Protein AF-A0A1R0H8R8-F1 (afdb_monomer)

Mean predicted aligned error: 14.06 Å

Organism: NCBI:txid133383

Radius of gyration: 29.3 Å; Cα contacts (8 Å, |Δi|>4): 102; chains: 1; bounding box: 72×38×83 Å

Nearest PDB structures (foldseek):
  8xks-assembly1_E  TM=1.255E-01  e=2.102E+00  Chlamydomonas reinhardtii

pLDDT: mean 83.35, std 14.87, range [34.88, 97.69]

Solvent-a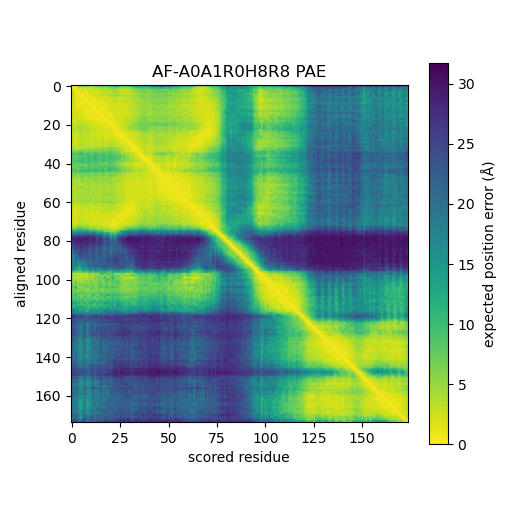ccessible surface area (backbone atoms only — not comparable to full-atom values): 11293 Å² total; per-residue (Å²): 135,90,71,30,54,92,45,34,72,59,46,48,52,56,46,53,63,48,52,77,58,36,74,45,74,52,78,49,76,44,54,76,54,79,57,92,44,82,82,45,44,79,57,91,86,51,52,72,67,57,40,48,54,29,52,48,53,28,62,77,70,32,51,76,77,42,80,48,74,47,73,40,62,81,79,80,80,83,71,94,79,84,87,79,86,83,85,83,79,90,80,83,95,74,97,46,79,67,88,85,76,54,69,69,54,52,51,49,53,49,51,49,52,50,49,58,60,62,73,65,64,76,78,76,86,79,51,82,91,47,44,65,62,51,52,52,51,51,51,54,52,56,55,55,72,74,49,71,94,83,79,83,86,86,81,90,54,96,46,73,67,52,45,50,53,52,52,57,52,52,66,75,78,110

Foldseek 3Di:
DDAFQVCPVVVVVVVVVLQVQFPDKDKDFDKPDQADDPCLDDDPPDDPVSNCVSRVVRVVPIDTQDIDMDGHGDDDDPDDDDDDDDDDDDDDDDDHHHDDDDPVRVVVVVVVVVVVVVVLLPDDDDDPVCVVVLVVLLVVVVVVVPDDPPDDDDDDDPDPVSVSSSVNSVVVVD

Sequence (174 aa):
MDATKDNFDKAKYDFEKNLEKATLISIDLEMSGLWDSFYSKVNSIDNMQMKYEKIRSAAEKFQILQFGVCTFEKKILDNLDNIHQSEDSESPEYEYGISYSTLDQVESMKNEKIRLLEGCNDKIEVSHEQQDFFEDTKNTLLELSNEPHGSTISIPTPNSYFKRLVHQQVNEYV

Structure (mmCIF, N/CA/C/O backbone):
data_AF-A0A1R0H8R8-F1
#
_entry.id   AF-A0A1R0H8R8-F1
#
loop_
_atom_site.group_PDB
_atom_site.id
_atom_site.type_symbol
_atom_site.label_atom_id
_atom_site.label_alt_id
_atom_site.label_comp_id
_atom_site.label_asym_id
_atom_site.label_entity_id
_atom_site.label_seq_id
_atom_site.pdbx_PDB_ins_code
_atom_site.Cartn_x
_atom_site.Cartn_y
_atom_site.Cartn_z
_atom_site.occupancy
_atom_site.B_iso_or_equiv
_atom_site.auth_seq_id
_atom_site.auth_comp_id
_atom_site.auth_asym_id
_atom_site.auth_atom_id
_atom_site.pdbx_PDB_model_num
ATOM 1 N N . MET A 1 1 ? -4.733 0.820 -17.157 1.00 77.31 1 MET A N 1
ATOM 2 C CA . MET A 1 1 ? -5.812 1.233 -16.239 1.00 77.31 1 MET A CA 1
ATOM 3 C C . MET A 1 1 ? -5.159 1.993 -15.111 1.00 77.31 1 MET A C 1
ATOM 5 O O . MET A 1 1 ? -4.260 1.433 -14.494 1.00 77.31 1 MET A O 1
ATOM 9 N N . ASP A 1 2 ? -5.615 3.211 -14.847 1.00 85.44 2 ASP A N 1
ATOM 10 C CA . ASP A 1 2 ? -5.141 3.980 -13.702 1.00 85.44 2 ASP A CA 1
ATOM 11 C C . ASP A 1 2 ? -5.934 3.585 -12.461 1.00 85.44 2 ASP A C 1
ATOM 13 O O . ASP A 1 2 ? -7.163 3.703 -12.410 1.00 85.44 2 ASP A O 1
ATOM 17 N N . ALA A 1 3 ? -5.220 3.044 -11.479 1.00 88.62 3 ALA A N 1
ATOM 18 C CA . ALA A 1 3 ? -5.791 2.655 -10.204 1.00 88.62 3 ALA A CA 1
ATOM 19 C C . ALA A 1 3 ? -5.716 3.843 -9.239 1.00 88.62 3 ALA A C 1
ATOM 21 O O . ALA A 1 3 ? -4.633 4.307 -8.886 1.00 88.62 3 ALA A O 1
ATOM 22 N N . THR A 1 4 ? -6.873 4.319 -8.800 1.00 89.31 4 THR A N 1
ATOM 23 C CA . THR A 1 4 ? -7.029 5.347 -7.773 1.00 89.31 4 THR A CA 1
ATOM 24 C C . THR A 1 4 ? -7.709 4.741 -6.555 1.00 89.31 4 THR A C 1
ATOM 26 O O . THR A 1 4 ? -8.201 3.610 -6.587 1.00 89.31 4 THR A O 1
ATOM 29 N N . LYS A 1 5 ? -7.776 5.499 -5.460 1.00 89.25 5 LYS A N 1
ATOM 30 C CA . LYS A 1 5 ? -8.475 5.055 -4.249 1.00 89.25 5 LYS A CA 1
ATOM 31 C C . LYS A 1 5 ? -9.927 4.629 -4.511 1.00 89.25 5 LYS A C 1
ATOM 33 O O . LYS A 1 5 ? -10.371 3.631 -3.954 1.00 89.25 5 LYS A O 1
ATOM 38 N N . ASP A 1 6 ? -10.640 5.357 -5.366 1.00 91.56 6 ASP A N 1
ATOM 39 C CA . ASP A 1 6 ? -12.076 5.152 -5.585 1.00 91.56 6 ASP A CA 1
ATOM 40 C C . ASP A 1 6 ? -12.384 3.936 -6.465 1.00 91.56 6 ASP A C 1
ATOM 42 O O . ASP A 1 6 ? -13.471 3.366 -6.380 1.00 91.56 6 ASP A O 1
ATOM 46 N N . ASN A 1 7 ? -11.439 3.525 -7.316 1.00 92.50 7 ASN A N 1
ATOM 47 C CA . ASN A 1 7 ? -11.620 2.401 -8.235 1.00 92.50 7 ASN A CA 1
ATOM 48 C C . ASN A 1 7 ? -10.764 1.172 -7.878 1.00 92.50 7 ASN A C 1
ATOM 50 O O . ASN A 1 7 ? -10.762 0.197 -8.637 1.00 92.50 7 ASN A O 1
ATOM 54 N N . PHE A 1 8 ? -10.063 1.201 -6.738 1.00 92.69 8 PHE A N 1
ATOM 55 C CA . PHE A 1 8 ? -9.043 0.211 -6.403 1.00 92.69 8 PHE A CA 1
ATOM 56 C C . PHE A 1 8 ? -9.583 -1.218 -6.358 1.00 92.69 8 PHE A C 1
ATOM 58 O O . PHE A 1 8 ? -8.933 -2.114 -6.881 1.00 92.69 8 PHE A O 1
ATOM 65 N N . ASP A 1 9 ? -10.780 -1.445 -5.812 1.00 93.75 9 ASP A N 1
ATOM 66 C CA . ASP A 1 9 ? -11.360 -2.794 -5.732 1.00 93.75 9 ASP A CA 1
ATOM 67 C C . ASP A 1 9 ? -11.589 -3.407 -7.120 1.00 93.75 9 ASP A C 1
ATOM 69 O O . ASP A 1 9 ? -11.276 -4.577 -7.353 1.00 93.75 9 ASP A O 1
ATOM 73 N N . LYS A 1 10 ? -12.073 -2.599 -8.073 1.00 93.69 10 LYS A N 1
ATOM 74 C CA . LYS A 1 10 ? -12.236 -3.023 -9.468 1.00 93.69 10 LYS A CA 1
ATOM 75 C C . LYS A 1 10 ? -10.875 -3.241 -10.128 1.00 93.69 10 LYS A C 1
ATOM 77 O O . LYS A 1 10 ? -10.663 -4.280 -10.746 1.00 93.69 10 LYS A O 1
ATOM 82 N N . ALA A 1 11 ? -9.955 -2.289 -9.967 1.00 93.25 11 ALA A N 1
ATOM 83 C CA . ALA A 1 11 ? -8.609 -2.376 -10.530 1.00 93.25 11 ALA A CA 1
ATOM 84 C C . ALA A 1 11 ? -7.867 -3.623 -10.036 1.00 93.25 11 ALA A C 1
ATOM 86 O O . ALA A 1 11 ? -7.244 -4.329 -10.823 1.00 93.25 11 ALA A O 1
ATOM 87 N N . LYS A 1 12 ? -7.989 -3.925 -8.740 1.00 94.00 12 LYS A N 1
ATOM 88 C CA . LYS A 1 12 ? -7.445 -5.116 -8.093 1.00 94.00 12 LYS A CA 1
ATOM 89 C C . LYS A 1 12 ? -8.046 -6.385 -8.684 1.00 94.00 12 LYS A C 1
ATOM 91 O O . LYS A 1 12 ? -7.289 -7.280 -9.039 1.00 94.00 12 LYS A O 1
ATOM 96 N N . TYR A 1 13 ? -9.370 -6.458 -8.813 1.00 94.75 13 TYR A N 1
ATOM 97 C CA . TYR A 1 13 ? -10.041 -7.620 -9.399 1.00 94.75 13 TYR A CA 1
ATOM 98 C C . TYR A 1 13 ? -9.573 -7.891 -10.837 1.00 94.75 13 TYR A C 1
ATOM 100 O O . TYR A 1 13 ? -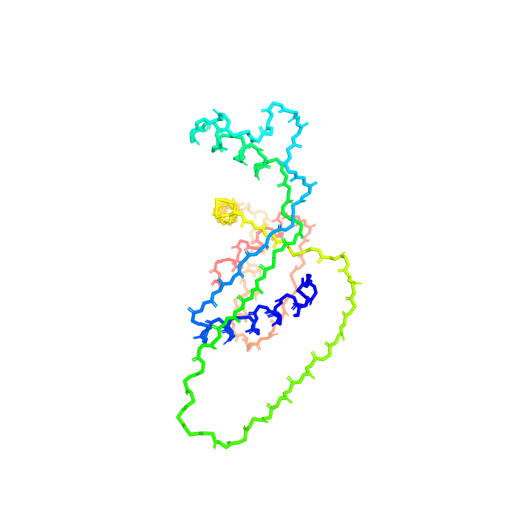9.195 -9.015 -11.174 1.00 94.75 13 TYR A O 1
ATOM 108 N N . ASP A 1 14 ? -9.546 -6.853 -11.677 1.00 93.19 14 ASP A N 1
ATOM 109 C CA . ASP A 1 14 ? -9.099 -6.967 -13.067 1.00 93.19 14 ASP A CA 1
ATOM 110 C C . ASP A 1 14 ? -7.606 -7.337 -13.141 1.00 93.19 14 ASP A C 1
ATOM 112 O O . ASP A 1 14 ? -7.204 -8.174 -13.956 1.00 93.19 14 ASP A O 1
ATOM 116 N N . PHE A 1 15 ? -6.783 -6.765 -12.257 1.00 94.00 15 PHE A N 1
ATOM 117 C CA . PHE A 1 15 ? -5.368 -7.097 -12.137 1.00 94.00 15 PHE A CA 1
ATOM 118 C C . PHE A 1 15 ? -5.147 -8.556 -11.724 1.00 94.00 15 PHE A C 1
ATOM 120 O O . PHE A 1 15 ? -4.383 -9.242 -12.394 1.00 94.00 15 PHE A O 1
ATOM 127 N N . GLU A 1 16 ? -5.830 -9.059 -10.692 1.00 95.69 16 GLU A N 1
ATOM 128 C CA . GLU A 1 16 ? -5.722 -10.453 -10.229 1.00 95.69 16 GLU A CA 1
ATOM 129 C C . GLU A 1 16 ? -6.101 -11.442 -11.338 1.00 95.69 16 GLU A C 1
ATOM 131 O O . GLU A 1 16 ? -5.373 -12.400 -11.598 1.00 95.69 16 GLU A O 1
ATOM 136 N N . LYS A 1 17 ? -7.172 -11.156 -12.085 1.00 94.00 17 LYS A N 1
ATOM 137 C CA . LYS A 1 17 ? -7.590 -11.967 -13.236 1.00 94.00 17 LYS A CA 1
ATOM 138 C C . LYS A 1 17 ? -6.545 -12.001 -14.358 1.00 94.00 17 LYS A C 1
ATOM 140 O O . LYS A 1 17 ? -6.377 -13.027 -15.020 1.00 94.00 17 LYS A O 1
ATOM 145 N N . ASN A 1 18 ? -5.874 -10.881 -14.622 1.00 92.25 18 ASN A N 1
ATOM 146 C CA . ASN A 1 18 ? -4.809 -10.816 -15.627 1.00 92.25 18 ASN A CA 1
ATOM 147 C C . ASN A 1 18 ? -3.518 -11.472 -15.123 1.00 92.25 18 ASN A C 1
ATOM 149 O O . ASN A 1 18 ? -2.819 -12.133 -15.890 1.00 92.25 18 ASN A O 1
ATOM 153 N N . LEU A 1 19 ? -3.237 -11.342 -13.827 1.00 94.19 19 LEU A N 1
ATOM 154 C CA . LEU A 1 19 ? -2.092 -11.936 -13.152 1.00 94.19 19 LEU A CA 1
ATOM 155 C C . LEU A 1 19 ? -2.113 -13.467 -13.237 1.00 94.19 19 LEU A C 1
ATOM 157 O O . LEU A 1 19 ? -1.075 -14.062 -13.505 1.00 94.19 19 LEU A O 1
ATOM 161 N N . GLU A 1 20 ? -3.284 -14.098 -13.099 1.00 94.44 20 GLU A N 1
ATOM 162 C CA . GLU A 1 20 ? -3.449 -15.556 -13.246 1.00 94.44 20 GLU A CA 1
ATOM 163 C C . GLU A 1 20 ? -2.991 -16.093 -14.613 1.00 94.44 20 GLU A C 1
ATOM 165 O O . GLU A 1 20 ? -2.567 -17.243 -14.723 1.00 94.44 20 GLU A O 1
ATOM 170 N N . LYS A 1 21 ? -3.064 -15.268 -15.662 1.00 93.12 21 LYS A N 1
ATOM 171 C CA . LYS A 1 21 ? -2.660 -15.627 -17.032 1.00 93.12 21 LYS A CA 1
ATOM 172 C C . LYS A 1 21 ? -1.250 -15.156 -17.376 1.00 93.12 21 LYS A C 1
ATOM 174 O O . LYS A 1 21 ? -0.695 -15.541 -18.407 1.00 93.12 21 LYS A O 1
ATOM 179 N N . ALA A 1 22 ? -0.680 -14.284 -16.554 1.00 92.94 22 ALA A N 1
ATOM 180 C CA . ALA A 1 22 ? 0.598 -13.664 -16.830 1.00 92.94 22 ALA A CA 1
ATOM 181 C C . ALA A 1 22 ? 1.725 -14.702 -16.749 1.00 92.94 22 ALA A C 1
ATOM 183 O O . ALA A 1 22 ? 1.845 -15.469 -15.800 1.00 92.94 22 ALA A O 1
ATOM 184 N N . THR A 1 23 ? 2.595 -14.705 -17.754 1.00 94.44 23 THR A N 1
ATOM 185 C CA . THR A 1 23 ? 3.856 -15.461 -17.745 1.00 94.44 23 THR A CA 1
ATOM 186 C C . THR A 1 23 ? 5.011 -14.606 -17.222 1.00 94.44 23 THR A C 1
ATOM 188 O O . THR A 1 23 ? 5.997 -15.130 -16.711 1.00 94.44 23 THR A O 1
ATOM 191 N N . LEU A 1 24 ? 4.900 -13.285 -17.371 1.00 94.19 24 LEU A N 1
ATOM 192 C CA . LEU A 1 24 ? 5.895 -12.306 -16.952 1.00 94.19 24 LEU A CA 1
ATOM 193 C C . LEU A 1 24 ? 5.190 -11.050 -16.433 1.00 94.19 24 LEU A C 1
ATOM 195 O O . LEU A 1 24 ? 4.105 -10.698 -16.897 1.00 94.19 24 LEU A O 1
ATOM 199 N N . ILE A 1 25 ? 5.839 -10.366 -15.495 1.00 94.56 25 ILE A N 1
ATOM 200 C CA . ILE A 1 25 ? 5.410 -9.075 -14.962 1.00 94.56 25 ILE A CA 1
ATOM 201 C C . ILE A 1 25 ? 6.598 -8.117 -15.038 1.00 94.56 25 ILE A C 1
ATOM 203 O O . ILE A 1 25 ? 7.722 -8.512 -14.725 1.00 94.56 25 ILE A O 1
ATOM 207 N N . SER A 1 26 ? 6.354 -6.868 -15.425 1.00 94.81 26 SER A N 1
ATOM 208 C CA . SER A 1 26 ? 7.305 -5.771 -15.230 1.00 94.81 26 SER A CA 1
ATOM 209 C C . SER A 1 26 ? 6.760 -4.786 -14.208 1.00 94.81 26 SER A C 1
ATOM 211 O O . SER A 1 26 ? 5.558 -4.519 -14.185 1.00 94.81 26 SER A O 1
ATOM 213 N N . ILE A 1 27 ? 7.652 -4.244 -13.385 1.00 95.81 27 ILE A N 1
ATOM 214 C CA . ILE A 1 27 ? 7.333 -3.258 -12.353 1.00 95.81 27 ILE A CA 1
ATOM 215 C C . ILE A 1 27 ? 8.219 -2.040 -12.581 1.00 95.81 27 ILE A C 1
ATOM 217 O O . ILE A 1 27 ? 9.395 -2.198 -12.910 1.00 95.81 27 ILE A O 1
ATOM 221 N N . ASP A 1 28 ? 7.649 -0.859 -12.380 1.00 95.69 28 ASP A N 1
ATOM 222 C CA . ASP A 1 28 ? 8.365 0.410 -12.378 1.00 95.69 28 ASP A CA 1
ATOM 223 C C . ASP A 1 28 ? 7.829 1.329 -11.275 1.00 95.69 28 ASP A C 1
ATOM 225 O O . ASP A 1 28 ? 6.656 1.238 -10.906 1.00 95.69 28 ASP A O 1
ATOM 229 N N . LEU A 1 29 ? 8.689 2.175 -10.711 1.00 93.81 29 LEU A N 1
ATOM 230 C CA . LEU A 1 29 ? 8.354 3.019 -9.564 1.00 93.81 29 LEU A CA 1
ATOM 231 C C . LEU A 1 29 ? 8.662 4.479 -9.856 1.00 93.81 29 LEU A C 1
ATOM 233 O O . LEU A 1 29 ? 9.793 4.810 -10.201 1.00 93.81 29 LEU A O 1
ATOM 237 N N . GLU A 1 30 ? 7.708 5.351 -9.545 1.00 94.19 30 GLU A N 1
ATOM 238 C CA . GLU A 1 30 ? 7.963 6.786 -9.449 1.00 94.19 30 GLU A CA 1
ATOM 239 C C . GLU A 1 30 ? 8.077 7.181 -7.981 1.00 94.19 30 GLU A C 1
ATOM 241 O O . GLU A 1 30 ? 7.172 6.940 -7.175 1.00 94.19 30 GLU A O 1
ATOM 246 N N . MET A 1 31 ? 9.210 7.777 -7.617 1.00 93.88 31 MET A N 1
ATOM 247 C CA . MET A 1 31 ? 9.540 8.147 -6.241 1.00 93.88 31 MET A CA 1
ATOM 248 C C . MET A 1 31 ? 9.573 9.665 -6.081 1.00 93.88 31 MET A C 1
ATOM 250 O O . MET A 1 31 ? 9.931 10.391 -7.005 1.00 93.88 31 MET A O 1
ATOM 254 N N . SER A 1 32 ? 9.284 10.164 -4.877 1.00 94.62 32 SER A N 1
ATOM 255 C CA . SER A 1 32 ? 9.320 11.605 -4.583 1.00 94.62 32 SER A CA 1
ATOM 256 C C . SER A 1 32 ? 10.720 12.231 -4.661 1.00 94.62 32 SER A C 1
ATOM 258 O O . SER A 1 32 ? 10.862 13.454 -4.640 1.00 94.62 32 SER A O 1
ATOM 260 N N . GLY A 1 33 ? 11.763 11.407 -4.757 1.00 93.19 33 GLY A N 1
ATOM 261 C CA . GLY A 1 33 ? 13.141 11.821 -4.972 1.00 93.19 33 GLY A CA 1
ATOM 262 C C . GLY A 1 33 ? 14.070 10.623 -5.153 1.00 93.19 33 GLY A C 1
ATOM 263 O O . GLY A 1 33 ? 13.667 9.473 -4.988 1.00 93.19 33 GLY A O 1
ATOM 264 N N . LEU A 1 34 ? 15.327 10.903 -5.511 1.00 90.38 34 LEU A N 1
ATOM 265 C CA . LEU A 1 34 ? 16.326 9.878 -5.854 1.00 90.38 34 LEU A CA 1
ATOM 266 C C . LEU A 1 34 ? 17.554 9.886 -4.929 1.00 90.38 34 LEU A C 1
ATOM 268 O O . LEU A 1 34 ? 18.151 8.842 -4.682 1.00 90.38 34 LEU A O 1
ATOM 272 N N . TRP A 1 35 ? 17.964 11.054 -4.432 1.00 91.94 35 TRP A N 1
ATOM 273 C CA . TRP A 1 35 ? 19.055 11.233 -3.467 1.00 91.94 35 TRP A CA 1
ATOM 274 C C . TRP A 1 35 ? 18.907 12.601 -2.784 1.00 91.94 35 TRP A C 1
ATOM 276 O O . TRP A 1 35 ? 18.361 13.530 -3.376 1.00 91.94 35 TRP A O 1
ATOM 286 N N . ASP A 1 36 ? 19.387 12.744 -1.547 1.00 87.56 36 ASP A N 1
ATOM 287 C CA . ASP A 1 36 ? 19.237 13.983 -0.758 1.00 87.56 36 ASP A CA 1
ATOM 288 C C . ASP A 1 36 ? 20.442 14.933 -0.866 1.00 87.56 36 ASP A 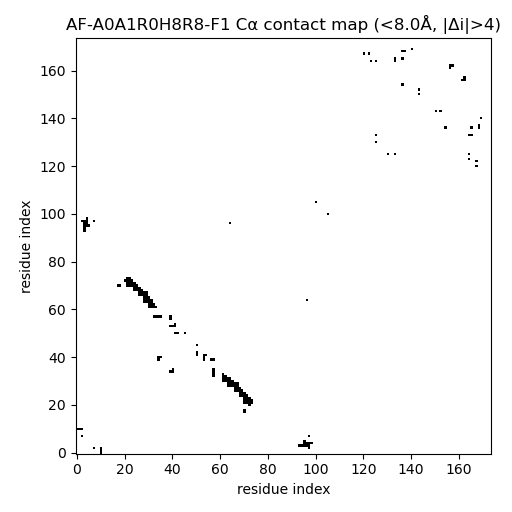C 1
ATOM 290 O O . ASP A 1 36 ? 20.365 16.119 -0.551 1.00 87.56 36 ASP A O 1
ATOM 294 N N . SER A 1 37 ? 21.578 14.409 -1.317 1.00 90.69 37 SER A N 1
ATOM 295 C CA . SER A 1 37 ? 22.863 15.099 -1.348 1.00 90.69 37 SER A CA 1
ATOM 296 C C . SER A 1 37 ? 23.819 14.432 -2.336 1.00 90.69 37 SER A C 1
ATOM 298 O O . SER A 1 37 ? 23.680 13.250 -2.660 1.00 90.69 37 SER A O 1
ATOM 300 N N . PHE A 1 38 ? 24.857 15.150 -2.771 1.00 88.44 38 PHE A N 1
ATOM 301 C CA . PHE A 1 38 ? 25.902 14.581 -3.634 1.00 88.44 38 PHE A CA 1
ATOM 302 C C . PHE A 1 38 ? 26.620 13.374 -3.010 1.00 88.44 38 PHE A C 1
ATOM 304 O O . PHE A 1 38 ? 27.060 12.487 -3.737 1.00 88.44 38 PHE A O 1
ATOM 311 N N . TYR A 1 39 ? 26.708 13.310 -1.678 1.00 86.94 39 TYR A N 1
ATOM 312 C CA . TYR A 1 39 ? 27.321 12.186 -0.964 1.00 86.94 39 TYR A CA 1
ATOM 313 C C . TYR A 1 39 ? 26.441 10.936 -0.977 1.00 86.94 39 TYR A C 1
ATOM 315 O O . TYR A 1 39 ? 26.953 9.826 -1.119 1.00 86.94 39 TYR A O 1
ATOM 323 N N . SER A 1 40 ? 25.123 11.117 -0.873 1.00 89.44 40 SER A N 1
ATOM 324 C CA . SER A 1 40 ? 24.146 10.024 -0.957 1.00 89.44 40 SER A CA 1
ATOM 325 C C . SER A 1 40 ? 23.963 9.486 -2.379 1.00 89.44 40 SER A C 1
ATOM 327 O O . SER A 1 40 ? 23.449 8.386 -2.562 1.00 89.44 40 SER A O 1
ATOM 329 N N . LYS A 1 41 ? 24.418 10.223 -3.400 1.00 94.19 41 LYS A N 1
ATOM 330 C CA . LYS A 1 41 ? 24.350 9.776 -4.789 1.00 94.19 41 LYS A CA 1
ATOM 331 C C . LYS A 1 41 ? 25.290 8.591 -5.022 1.00 94.19 41 LYS A C 1
ATOM 333 O O . LYS A 1 41 ? 26.461 8.605 -4.624 1.00 94.19 41 LYS A O 1
ATOM 338 N N . VAL A 1 42 ? 24.770 7.566 -5.692 1.00 93.69 42 VAL A N 1
ATOM 339 C CA . VAL A 1 42 ? 25.550 6.404 -6.129 1.00 93.69 42 VAL A CA 1
ATOM 340 C C . VAL A 1 42 ? 26.547 6.821 -7.207 1.00 93.69 42 VAL A C 1
ATOM 342 O O . VAL A 1 42 ? 26.184 7.481 -8.180 1.00 93.69 42 VAL A O 1
ATOM 345 N N . ASN A 1 43 ? 27.799 6.402 -7.046 1.00 93.50 43 ASN A N 1
ATOM 346 C CA . ASN A 1 43 ? 28.889 6.666 -7.976 1.00 93.50 43 ASN A CA 1
ATOM 347 C C . ASN A 1 43 ? 29.511 5.362 -8.492 1.00 93.50 43 ASN A C 1
ATOM 349 O O . ASN A 1 43 ? 29.400 4.295 -7.886 1.00 93.50 43 ASN A O 1
ATOM 353 N N . SER A 1 44 ? 30.213 5.449 -9.624 1.00 94.75 44 SER A N 1
ATOM 354 C CA . SER A 1 44 ? 30.879 4.300 -10.253 1.00 94.75 44 SER A CA 1
ATOM 355 C C . SER A 1 44 ? 31.983 3.689 -9.385 1.00 94.75 44 SER A C 1
ATOM 357 O O . SER A 1 44 ? 32.188 2.479 -9.442 1.00 94.75 44 SER A O 1
ATOM 359 N N . ILE A 1 45 ? 32.645 4.508 -8.563 1.00 95.88 45 ILE A N 1
ATOM 360 C CA . ILE A 1 45 ? 33.726 4.106 -7.651 1.00 95.88 45 ILE A CA 1
ATOM 361 C C . ILE A 1 45 ? 33.241 3.405 -6.373 1.00 95.88 45 ILE A C 1
ATOM 363 O O . ILE A 1 45 ? 34.057 2.837 -5.651 1.00 95.88 45 ILE A O 1
ATOM 367 N N . ASP A 1 46 ? 31.940 3.448 -6.073 1.00 96.69 46 ASP A N 1
ATOM 368 C CA . ASP A 1 46 ? 31.394 2.822 -4.870 1.00 96.69 46 ASP A CA 1
ATOM 369 C C . ASP A 1 46 ? 31.494 1.289 -4.964 1.00 96.69 46 ASP A C 1
ATOM 371 O O . ASP A 1 46 ? 31.191 0.684 -6.001 1.00 96.69 46 ASP A O 1
ATOM 375 N N . ASN A 1 47 ? 31.851 0.640 -3.854 1.00 97.19 47 ASN A N 1
ATOM 376 C CA . ASN A 1 47 ? 31.706 -0.810 -3.732 1.00 97.19 47 ASN A CA 1
ATOM 377 C C . ASN A 1 47 ? 30.224 -1.199 -3.538 1.00 97.19 47 ASN A C 1
ATOM 379 O O . ASN A 1 47 ? 29.370 -0.344 -3.298 1.00 97.19 47 ASN A O 1
ATOM 383 N N . MET A 1 48 ? 29.901 -2.493 -3.631 1.00 97.69 48 MET A N 1
ATOM 384 C CA . MET A 1 48 ? 28.505 -2.952 -3.555 1.00 97.69 48 MET A CA 1
ATOM 385 C C . MET A 1 48 ? 27.811 -2.588 -2.237 1.00 97.69 48 MET A C 1
ATOM 387 O O . MET A 1 48 ? 26.641 -2.216 -2.262 1.00 97.69 48 MET A O 1
ATOM 391 N N . GLN A 1 49 ? 28.529 -2.631 -1.113 1.00 97.62 49 GLN A N 1
ATOM 392 C CA . GLN A 1 49 ? 27.973 -2.268 0.191 1.00 97.62 49 GLN A CA 1
ATOM 393 C C . GLN A 1 49 ? 27.605 -0.781 0.242 1.00 97.62 49 GLN A C 1
ATOM 395 O O . GLN A 1 49 ? 26.495 -0.431 0.625 1.00 97.62 49 GLN A O 1
ATOM 400 N N . MET A 1 50 ? 28.498 0.092 -0.228 1.00 96.56 50 MET A N 1
ATOM 401 C CA . MET A 1 50 ? 28.236 1.531 -0.304 1.00 96.56 50 MET A CA 1
ATOM 402 C C . MET A 1 50 ? 27.062 1.845 -1.236 1.00 96.56 50 MET A C 1
ATOM 404 O O . MET A 1 50 ? 26.228 2.688 -0.913 1.00 96.56 50 MET A O 1
ATOM 408 N N . LYS A 1 51 ? 26.973 1.162 -2.387 1.00 96.56 51 LYS A N 1
ATOM 409 C CA . LYS A 1 51 ? 25.836 1.312 -3.309 1.00 96.56 51 LYS A CA 1
ATOM 410 C C . LYS A 1 51 ? 24.529 0.919 -2.632 1.00 96.56 51 LYS A C 1
ATOM 412 O O . LYS A 1 51 ? 23.564 1.673 -2.710 1.00 96.56 51 LYS A O 1
ATOM 417 N N . TYR A 1 52 ? 24.518 -0.223 -1.946 1.00 96.75 52 TYR A N 1
ATOM 418 C CA . TYR A 1 52 ? 23.360 -0.688 -1.193 1.00 96.75 52 TYR A CA 1
ATOM 419 C C . TYR A 1 52 ? 22.941 0.321 -0.120 1.00 96.75 52 TYR A C 1
ATOM 421 O O . TYR A 1 52 ? 21.781 0.709 -0.091 1.00 96.75 52 TYR A O 1
ATOM 429 N N . GLU A 1 53 ? 23.866 0.801 0.712 1.00 96.12 53 GLU A N 1
ATOM 430 C CA . GLU A 1 53 ? 23.564 1.762 1.783 1.00 96.12 53 GLU A CA 1
ATOM 431 C C . GLU A 1 53 ? 22.988 3.076 1.245 1.00 96.12 53 GLU A C 1
ATOM 433 O O . GLU A 1 53 ? 22.025 3.606 1.799 1.00 96.12 53 GLU A O 1
ATOM 438 N N . LYS A 1 54 ? 23.528 3.576 0.131 1.00 95.94 54 LYS A N 1
ATOM 439 C CA . LYS A 1 54 ? 23.030 4.784 -0.536 1.00 95.94 54 LYS A CA 1
ATOM 440 C C . LYS A 1 54 ? 21.624 4.599 -1.103 1.00 95.94 54 LYS A C 1
ATOM 442 O O . LYS A 1 54 ? 20.750 5.418 -0.830 1.00 95.94 54 LYS A O 1
ATOM 447 N N . ILE A 1 55 ? 21.396 3.514 -1.849 1.00 94.69 55 ILE A N 1
ATOM 448 C CA . ILE A 1 55 ? 20.081 3.194 -2.430 1.00 94.69 55 ILE A CA 1
ATOM 449 C C . ILE A 1 55 ? 19.058 2.961 -1.320 1.00 94.69 55 ILE A C 1
ATOM 451 O O . ILE A 1 55 ? 17.965 3.512 -1.371 1.00 94.69 55 ILE A O 1
ATOM 455 N N . ARG A 1 56 ? 19.430 2.204 -0.285 1.00 94.94 56 ARG A N 1
ATOM 456 C CA . ARG A 1 56 ? 18.597 1.969 0.893 1.00 94.94 56 ARG A CA 1
ATOM 457 C C . ARG A 1 56 ? 18.222 3.279 1.577 1.00 94.94 56 ARG A C 1
ATOM 459 O O . ARG A 1 56 ? 17.051 3.481 1.867 1.00 94.94 56 ARG A O 1
ATOM 466 N N . SER A 1 57 ? 19.182 4.180 1.795 1.00 94.56 57 SER A N 1
ATOM 467 C CA . SER A 1 57 ? 18.896 5.470 2.428 1.00 94.56 57 SER A CA 1
ATOM 468 C C . SER A 1 57 ? 17.909 6.303 1.611 1.00 94.56 57 SER A C 1
ATOM 470 O O . SER A 1 57 ? 17.024 6.926 2.190 1.00 94.56 57 SER A O 1
ATOM 472 N N . ALA A 1 58 ? 18.031 6.302 0.280 1.00 93.56 58 ALA A N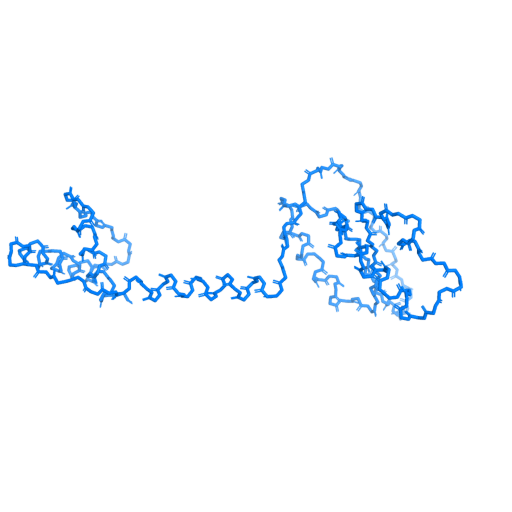 1
ATOM 473 C CA . ALA A 1 58 ? 17.061 6.957 -0.591 1.00 93.56 58 ALA A CA 1
ATOM 474 C C . ALA A 1 58 ? 15.682 6.278 -0.508 1.00 93.56 58 ALA A C 1
ATOM 476 O O . ALA A 1 58 ? 14.682 6.963 -0.312 1.00 93.56 58 ALA A O 1
ATOM 477 N N . ALA A 1 59 ? 15.632 4.946 -0.570 1.00 92.75 59 ALA A N 1
ATOM 478 C CA . ALA A 1 59 ? 14.395 4.169 -0.508 1.00 92.75 59 ALA A CA 1
ATOM 479 C C . ALA A 1 59 ? 13.644 4.287 0.828 1.00 92.75 59 ALA A C 1
ATOM 481 O O . ALA A 1 59 ? 12.421 4.227 0.846 1.00 92.75 59 ALA A O 1
ATOM 482 N N . GLU A 1 60 ? 14.354 4.481 1.940 1.00 92.56 60 GLU A N 1
ATOM 483 C CA . GLU A 1 60 ? 13.748 4.713 3.259 1.00 92.56 60 GLU A CA 1
ATOM 484 C C . GLU A 1 60 ? 13.247 6.159 3.440 1.00 92.56 60 GLU A C 1
ATOM 486 O O . GLU A 1 60 ? 12.395 6.408 4.292 1.00 92.56 60 GLU A O 1
ATOM 491 N N . LYS A 1 61 ? 13.770 7.120 2.665 1.00 94.38 61 LYS A N 1
ATOM 492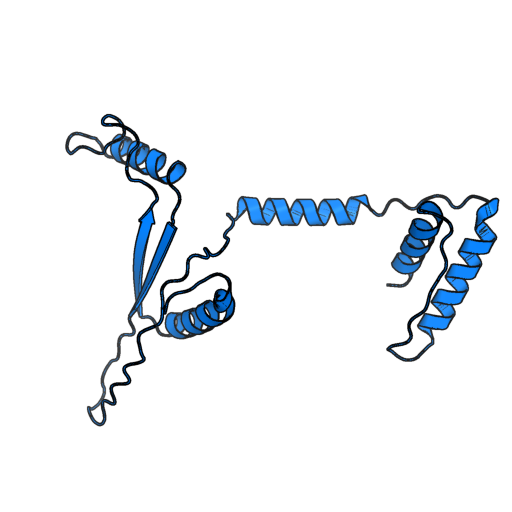 C CA . LYS A 1 61 ? 13.437 8.552 2.783 1.00 94.38 61 LYS A CA 1
ATOM 493 C C . LYS A 1 61 ? 12.369 9.012 1.800 1.00 94.38 61 LYS A C 1
ATOM 495 O O . LYS A 1 61 ? 11.535 9.841 2.158 1.00 94.38 61 LYS A O 1
ATOM 500 N N . PHE A 1 62 ? 12.431 8.542 0.558 1.00 94.81 62 PHE A N 1
ATOM 501 C CA . PHE A 1 62 ? 11.545 8.990 -0.510 1.00 94.81 62 PHE A CA 1
ATOM 502 C C . PHE A 1 62 ? 10.350 8.055 -0.648 1.00 94.81 62 PHE A C 1
ATOM 504 O O . PHE A 1 62 ? 10.480 6.834 -0.664 1.00 94.81 62 PHE A O 1
ATOM 511 N N . GLN A 1 63 ? 9.169 8.653 -0.755 1.00 92.88 63 GLN A N 1
ATOM 512 C CA . GLN A 1 63 ? 7.916 7.927 -0.871 1.00 92.88 63 GLN A CA 1
ATOM 513 C C . GLN A 1 63 ? 7.722 7.443 -2.310 1.00 92.88 63 GLN A C 1
ATOM 515 O O . GLN A 1 63 ? 8.012 8.177 -3.254 1.00 92.88 63 GLN A O 1
ATOM 520 N N . ILE A 1 64 ? 7.183 6.234 -2.474 1.00 93.38 64 ILE A N 1
ATOM 521 C CA . ILE A 1 64 ? 6.676 5.754 -3.764 1.00 93.38 64 ILE A CA 1
ATOM 522 C C . ILE A 1 64 ? 5.357 6.482 -4.043 1.00 93.38 64 ILE A C 1
ATOM 524 O O . ILE A 1 64 ? 4.399 6.340 -3.283 1.00 93.38 64 ILE A O 1
ATOM 528 N N . LEU A 1 65 ? 5.323 7.279 -5.109 1.00 91.19 65 LEU A N 1
ATOM 529 C CA . LEU A 1 65 ? 4.150 8.040 -5.541 1.00 91.19 65 LEU A CA 1
ATOM 530 C C . LEU A 1 65 ? 3.303 7.247 -6.540 1.00 91.19 65 LEU A C 1
ATOM 532 O O . 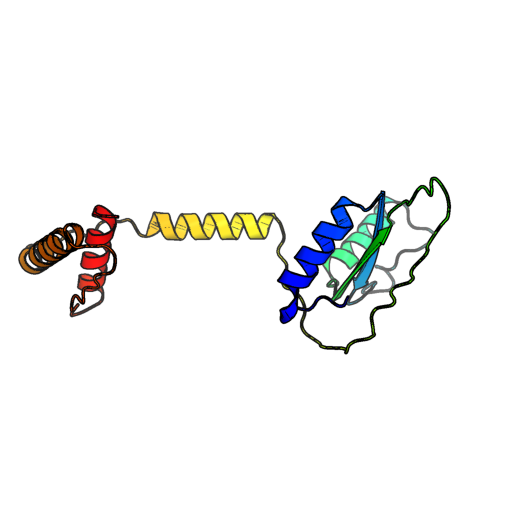LEU A 1 65 ? 2.077 7.290 -6.468 1.00 91.19 65 LEU A O 1
ATOM 536 N N . GLN A 1 66 ? 3.951 6.490 -7.429 1.00 92.12 66 GLN A N 1
ATOM 537 C CA . GLN A 1 66 ? 3.291 5.626 -8.404 1.00 92.12 66 GLN A CA 1
ATOM 538 C C . GLN A 1 66 ? 3.979 4.262 -8.461 1.00 92.12 66 GLN A C 1
ATOM 540 O O . GLN A 1 66 ? 5.204 4.161 -8.394 1.00 92.12 66 GLN A O 1
ATOM 545 N N . PHE A 1 67 ? 3.170 3.213 -8.599 1.00 94.19 67 PHE A N 1
ATOM 546 C CA . PHE A 1 67 ? 3.616 1.832 -8.746 1.00 94.19 67 PHE A CA 1
ATOM 547 C C . PHE A 1 67 ? 3.071 1.287 -10.070 1.00 94.19 67 PHE A C 1
ATOM 549 O O . PHE A 1 67 ? 1.913 0.876 -10.157 1.00 94.19 67 PHE A O 1
ATOM 556 N N . GLY A 1 68 ? 3.883 1.346 -11.121 1.00 94.44 68 GLY A N 1
ATOM 557 C CA . GLY A 1 68 ? 3.542 0.837 -12.442 1.00 94.44 68 GLY A CA 1
ATOM 558 C C . GLY A 1 68 ? 3.709 -0.678 -12.505 1.00 94.44 68 GLY A C 1
ATOM 559 O O . GLY A 1 68 ? 4.747 -1.211 -12.117 1.00 94.44 68 GLY A O 1
ATOM 560 N N . VAL A 1 69 ? 2.698 -1.382 -13.019 1.00 95.31 69 VAL A N 1
ATOM 561 C CA . VAL A 1 69 ? 2.750 -2.834 -13.247 1.00 95.31 69 VAL A CA 1
ATOM 562 C C . VAL A 1 69 ? 2.206 -3.162 -14.624 1.00 95.31 69 VAL A C 1
ATOM 564 O O . VAL A 1 69 ? 1.119 -2.721 -14.990 1.00 95.31 69 VAL A O 1
ATOM 567 N N . CYS A 1 70 ? 2.933 -3.996 -15.363 1.00 94.19 70 CYS A N 1
ATOM 568 C CA . CYS A 1 70 ? 2.469 -4.568 -16.620 1.00 94.19 70 CYS A CA 1
ATOM 569 C C . CYS A 1 70 ? 2.540 -6.094 -16.561 1.00 94.19 70 CYS A C 1
ATOM 571 O O . CYS A 1 70 ? 3.519 -6.658 -16.071 1.00 94.19 70 CYS A O 1
ATOM 573 N N . THR A 1 71 ? 1.503 -6.761 -17.065 1.00 93.81 71 THR A N 1
ATOM 574 C CA . THR A 1 71 ? 1.430 -8.224 -17.163 1.00 93.81 71 THR A CA 1
ATOM 575 C C . THR A 1 71 ? 1.567 -8.647 -18.620 1.00 93.81 71 THR A C 1
ATOM 577 O O . THR A 1 71 ? 0.997 -8.026 -19.515 1.00 93.81 71 THR A O 1
ATOM 580 N N . PHE A 1 72 ? 2.324 -9.713 -18.867 1.00 92.38 72 PHE A N 1
ATOM 581 C CA . PHE A 1 72 ? 2.545 -10.261 -20.202 1.00 92.38 72 PHE A CA 1
ATOM 582 C C . PHE A 1 72 ? 2.079 -11.715 -20.239 1.00 92.38 72 PHE A C 1
ATOM 584 O O . PHE A 1 72 ? 2.618 -12.571 -19.537 1.00 92.38 72 PHE A O 1
ATOM 591 N N . GLU A 1 73 ? 1.093 -12.005 -21.083 1.00 92.62 73 GLU A N 1
ATOM 592 C CA . GLU A 1 73 ? 0.606 -13.358 -21.357 1.00 92.62 73 GLU A CA 1
ATOM 593 C C . GLU A 1 73 ? 1.312 -13.913 -22.601 1.00 92.62 73 GLU A C 1
ATOM 595 O O . GLU A 1 73 ? 1.231 -13.337 -23.691 1.00 92.62 73 GLU A O 1
ATOM 600 N N . LYS A 1 74 ? 1.996 -15.055 -22.473 1.00 87.88 74 LYS A N 1
ATOM 601 C CA . LYS A 1 74 ? 2.542 -15.754 -23.638 1.00 87.88 74 LYS A CA 1
ATOM 602 C C . LYS A 1 74 ? 1.421 -16.515 -24.346 1.00 87.88 74 LYS A C 1
ATOM 604 O O . LYS A 1 74 ? 1.087 -17.633 -23.963 1.00 87.88 74 LYS A O 1
ATOM 609 N N . LYS A 1 75 ? 0.894 -15.955 -25.434 1.00 84.31 75 LYS A N 1
ATOM 610 C CA . LYS A 1 75 ? -0.012 -16.684 -26.331 1.00 84.31 75 LYS A CA 1
ATOM 611 C C . LYS A 1 75 ? 0.796 -17.536 -27.305 1.00 84.31 75 LYS A C 1
ATOM 613 O O . LYS A 1 75 ? 1.490 -17.012 -28.174 1.00 84.31 75 LYS A O 1
ATOM 618 N N . ILE A 1 76 ? 0.725 -18.854 -27.146 1.00 78.88 76 ILE A N 1
ATOM 619 C CA . ILE A 1 76 ? 1.209 -19.799 -28.155 1.00 78.88 76 ILE A CA 1
ATOM 620 C C . ILE A 1 76 ? 0.064 -19.969 -29.154 1.00 78.88 76 ILE A C 1
ATOM 622 O O . ILE A 1 76 ? -0.984 -20.509 -28.812 1.00 78.88 76 ILE A O 1
ATOM 626 N N . LEU A 1 77 ? 0.229 -19.413 -30.354 1.00 69.31 77 LEU A N 1
ATOM 627 C CA . LEU A 1 77 ? -0.749 -19.530 -31.433 1.00 69.31 77 LEU A CA 1
ATOM 628 C C . LEU A 1 77 ? -0.629 -20.912 -32.079 1.00 69.31 77 LEU A C 1
ATOM 630 O O . LEU A 1 77 ? 0.207 -21.108 -32.960 1.00 69.31 77 LEU A O 1
ATOM 634 N N . ASP A 1 78 ? -1.493 -21.839 -31.679 1.00 60.66 78 ASP A N 1
ATOM 635 C CA . ASP A 1 78 ? -1.783 -23.023 -32.483 1.00 60.66 78 ASP A CA 1
ATOM 636 C C . ASP A 1 78 ? -2.887 -22.652 -33.487 1.00 60.66 78 ASP A C 1
ATOM 638 O O . ASP A 1 78 ? -4.064 -22.592 -33.145 1.00 60.66 78 ASP A O 1
ATOM 642 N N . ASN A 1 79 ? -2.466 -22.385 -34.728 1.00 53.44 79 ASN A N 1
ATOM 643 C CA . ASN A 1 79 ? -3.263 -21.978 -35.894 1.00 53.44 79 ASN A CA 1
ATOM 644 C C . ASN A 1 79 ? -3.926 -20.588 -35.812 1.00 53.44 79 ASN A C 1
ATOM 646 O O . ASN A 1 79 ? -4.848 -20.320 -35.046 1.00 53.44 79 ASN A O 1
ATOM 650 N N . LEU A 1 80 ? -3.438 -19.699 -36.681 1.00 57.22 80 LEU A N 1
ATOM 651 C CA . LEU A 1 80 ? -4.010 -18.391 -36.974 1.00 57.22 80 LEU A CA 1
ATOM 652 C C . LEU A 1 80 ? -5.360 -18.565 -37.668 1.00 57.22 80 LEU A C 1
ATOM 654 O O . LEU A 1 80 ? -5.378 -18.985 -38.815 1.00 57.22 80 LEU A O 1
ATOM 658 N N . ASP A 1 81 ? -6.442 -18.182 -36.998 1.00 53.94 81 ASP A N 1
ATOM 659 C CA . ASP A 1 81 ? -7.546 -17.461 -37.626 1.00 53.94 81 ASP A CA 1
ATOM 660 C C . ASP A 1 81 ? -8.293 -16.646 -36.557 1.00 53.94 81 ASP A C 1
ATOM 662 O O . ASP A 1 81 ? -8.726 -17.171 -35.532 1.00 53.94 81 ASP A O 1
ATOM 666 N N . ASN A 1 82 ? -8.456 -15.351 -36.847 1.00 50.19 82 ASN A N 1
ATOM 667 C CA . ASN A 1 82 ? -9.188 -14.319 -36.096 1.00 50.19 82 ASN A CA 1
ATOM 668 C C . ASN A 1 82 ? -8.440 -13.642 -34.933 1.00 50.19 82 ASN A C 1
ATOM 670 O O . ASN A 1 82 ? -8.700 -13.871 -33.752 1.00 50.19 82 ASN A O 1
ATOM 674 N N . ILE A 1 83 ? -7.571 -12.693 -35.290 1.00 49.31 83 ILE A N 1
ATOM 675 C CA . ILE A 1 83 ? -7.106 -11.645 -34.374 1.00 49.31 83 ILE A CA 1
ATOM 676 C C . ILE A 1 83 ? -8.148 -10.518 -34.393 1.00 49.31 83 ILE A C 1
ATOM 678 O O . ILE A 1 83 ? -8.161 -9.698 -35.308 1.00 49.31 83 ILE A O 1
ATOM 682 N N . HIS A 1 84 ? -9.014 -10.464 -33.382 1.00 48.97 84 HIS A N 1
ATOM 683 C CA . HIS A 1 84 ? -9.725 -9.232 -33.041 1.00 48.97 84 HIS A CA 1
ATOM 684 C C . HIS A 1 84 ? -8.872 -8.446 -32.042 1.00 48.97 84 HIS A C 1
ATOM 686 O O . HIS A 1 84 ? -8.677 -8.877 -30.907 1.00 48.97 84 HIS A O 1
ATOM 692 N N . GLN A 1 85 ? -8.338 -7.308 -32.486 1.00 40.47 85 GLN A N 1
ATOM 693 C CA . GLN A 1 85 ? -7.798 -6.285 -31.596 1.00 40.47 85 GLN A CA 1
ATOM 694 C C . GLN A 1 85 ? -8.974 -5.548 -30.951 1.00 40.47 85 GLN A C 1
ATOM 696 O O . GLN A 1 85 ? -9.802 -4.967 -31.650 1.00 40.47 85 GLN A O 1
ATOM 701 N N . SER A 1 86 ? -9.056 -5.599 -29.625 1.00 40.84 86 SER A N 1
ATOM 702 C CA . SER A 1 86 ? -9.867 -4.682 -28.829 1.00 40.84 86 SER A CA 1
ATOM 703 C C . SER A 1 86 ? -8.922 -3.672 -28.187 1.00 40.84 86 SER A C 1
ATOM 705 O O . SER A 1 86 ? -8.142 -4.034 -27.304 1.00 40.84 86 SER A O 1
ATOM 707 N N . GLU A 1 87 ? -8.962 -2.435 -28.666 1.00 40.38 87 GLU A N 1
ATOM 708 C CA . GLU A 1 87 ? -8.322 -1.288 -28.026 1.00 40.38 87 GLU A CA 1
ATOM 709 C C . GLU A 1 87 ? -9.377 -0.580 -27.174 1.00 40.38 87 GLU A C 1
ATOM 711 O O . GLU A 1 87 ? -10.340 -0.041 -27.718 1.00 40.38 87 GLU A O 1
ATOM 716 N N . ASP A 1 88 ? -9.205 -0.589 -25.851 1.00 34.88 88 ASP A N 1
ATOM 717 C CA . ASP A 1 88 ? -10.044 0.187 -24.935 1.00 34.88 88 ASP A CA 1
ATOM 718 C C . ASP A 1 88 ? -9.283 1.421 -24.418 1.00 34.88 88 ASP A C 1
ATOM 720 O O . ASP A 1 88 ? -8.318 1.325 -23.663 1.00 34.88 88 ASP A O 1
ATOM 724 N N . SER A 1 89 ? -9.772 2.560 -24.917 1.00 41.94 89 SER A N 1
ATOM 725 C CA . SER A 1 89 ? -9.864 3.945 -24.418 1.00 41.94 89 SER A CA 1
ATOM 726 C C . SER A 1 89 ? -8.972 4.499 -23.291 1.00 41.94 89 SER A C 1
ATOM 728 O O . SER A 1 89 ? -8.887 3.961 -22.187 1.00 41.94 89 SER A O 1
ATOM 730 N N . GLU A 1 90 ? -8.520 5.733 -23.546 1.00 46.75 90 GLU A N 1
ATOM 731 C CA . GLU A 1 90 ? -8.043 6.757 -22.601 1.00 46.75 90 GLU A CA 1
ATOM 732 C C . GLU A 1 90 ? -9.083 7.143 -21.524 1.00 46.75 90 GLU A C 1
ATOM 734 O O . GLU A 1 90 ? -10.291 7.138 -21.770 1.00 46.75 90 GLU A O 1
ATOM 739 N N . SER A 1 91 ? -8.619 7.524 -20.326 1.00 45.19 91 SER A N 1
ATOM 740 C CA . SER A 1 91 ? -9.422 8.162 -19.259 1.00 45.19 91 SER A CA 1
ATOM 741 C C . SER A 1 91 ? -8.524 8.948 -18.267 1.00 45.19 91 SER A C 1
ATOM 743 O O . SER A 1 91 ? -7.310 8.787 -18.331 1.00 45.19 91 SER A O 1
ATOM 745 N N . PRO A 1 92 ? -9.076 9.872 -17.442 1.00 39.00 92 PRO A N 1
ATOM 746 C CA . PRO A 1 92 ? -8.405 11.114 -17.028 1.00 39.00 92 PRO A CA 1
ATOM 747 C C . PRO A 1 92 ? -7.538 11.010 -15.766 1.00 39.00 92 PRO A C 1
ATOM 749 O O . PRO A 1 92 ? -7.788 10.184 -14.890 1.00 39.00 92 PRO A O 1
ATOM 752 N N . GLU A 1 93 ? -6.604 11.957 -15.634 1.00 42.06 93 GLU A N 1
ATOM 753 C CA . GLU A 1 93 ? -5.793 12.195 -14.434 1.00 42.06 93 GLU A CA 1
ATOM 754 C C . GLU A 1 93 ? -6.661 12.616 -13.233 1.00 42.06 93 GLU A C 1
ATOM 756 O O . GLU A 1 93 ? -7.339 13.646 -13.270 1.00 42.06 93 GLU A O 1
ATOM 761 N N . TYR A 1 94 ? -6.597 11.849 -12.139 1.00 43.94 94 TYR A N 1
ATOM 762 C CA . TYR A 1 94 ? -7.112 12.250 -10.828 1.00 43.94 94 TYR A CA 1
ATOM 763 C C . TYR A 1 94 ? -6.145 11.869 -9.701 1.00 43.94 94 TYR A C 1
ATOM 765 O O . TYR A 1 94 ? -5.584 10.776 -9.654 1.00 43.94 94 TYR A O 1
ATOM 773 N N . GLU A 1 95 ? -5.996 12.800 -8.763 1.00 50.03 95 GLU A N 1
ATOM 774 C CA . GLU A 1 95 ? -4.979 12.843 -7.714 1.00 50.03 95 GLU A CA 1
ATOM 775 C C . GLU A 1 95 ? -5.503 12.232 -6.397 1.00 50.03 95 GLU A C 1
ATOM 777 O O . GLU A 1 95 ? -5.786 12.942 -5.435 1.00 50.03 95 GLU A O 1
ATOM 782 N N . TYR A 1 96 ? -5.667 10.903 -6.329 1.00 57.06 96 TYR A N 1
ATOM 783 C CA . TYR A 1 96 ? -5.974 10.213 -5.062 1.00 57.06 96 TYR A CA 1
ATOM 784 C C . TYR A 1 96 ? -5.202 8.897 -4.924 1.00 57.06 96 TYR A C 1
ATOM 786 O O . TYR A 1 96 ? -5.561 7.875 -5.514 1.00 57.06 96 TYR A O 1
ATOM 794 N N . GLY A 1 97 ? -4.151 8.922 -4.099 1.00 64.00 97 GLY A N 1
ATOM 795 C CA . GLY A 1 97 ? -3.299 7.765 -3.824 1.00 64.00 97 GLY A CA 1
ATOM 796 C C . GLY A 1 97 ? -4.002 6.652 -3.039 1.00 64.00 97 GLY A C 1
ATOM 797 O O . GLY A 1 97 ? -4.833 6.899 -2.159 1.00 64.00 97 GLY A O 1
ATOM 798 N N . ILE A 1 98 ? -3.633 5.408 -3.342 1.00 82.44 98 ILE A N 1
ATOM 799 C CA . ILE A 1 98 ? -4.094 4.212 -2.631 1.00 82.44 98 ILE A CA 1
ATOM 800 C C . ILE A 1 98 ? -3.274 4.053 -1.345 1.00 82.44 98 ILE A C 1
ATOM 802 O O . ILE A 1 98 ? -2.044 4.100 -1.364 1.00 82.44 98 ILE A O 1
ATOM 806 N N . SER A 1 99 ? -3.948 3.872 -0.209 1.00 85.19 99 SER A N 1
ATOM 807 C CA . SER A 1 99 ? -3.274 3.645 1.073 1.00 85.19 99 SER A CA 1
ATOM 808 C C . SER A 1 99 ? -2.679 2.238 1.140 1.00 85.19 99 SER A C 1
ATOM 810 O O . SER A 1 99 ? -3.320 1.269 0.741 1.00 85.19 99 SER A O 1
ATOM 812 N N . TYR A 1 100 ? -1.477 2.119 1.699 1.00 86.88 100 TYR A N 1
ATOM 813 C CA . TYR A 1 100 ? -0.806 0.843 1.933 1.00 86.88 100 TYR A CA 1
ATOM 814 C C . TYR A 1 100 ? -0.238 0.784 3.355 1.00 86.88 100 TYR A C 1
ATOM 816 O O . TYR A 1 100 ? -0.109 1.799 4.041 1.00 86.88 100 TYR A O 1
ATOM 824 N N . SER A 1 101 ? 0.081 -0.419 3.823 1.00 86.25 101 SER A N 1
ATOM 825 C CA . SER A 1 101 ? 0.714 -0.649 5.124 1.00 86.25 101 SER A CA 1
ATOM 826 C C . SER A 1 101 ? 1.712 -1.793 5.013 1.00 86.25 101 SER A C 1
ATOM 828 O O . SER A 1 101 ? 1.513 -2.718 4.223 1.00 86.25 101 SER A O 1
ATOM 830 N N . THR A 1 102 ? 2.789 -1.736 5.792 1.00 87.69 102 THR A N 1
ATOM 831 C CA . THR A 1 102 ? 3.753 -2.840 5.878 1.00 87.69 102 THR A CA 1
ATOM 832 C C . THR A 1 102 ? 3.165 -4.012 6.666 1.00 87.69 102 THR A C 1
ATOM 834 O O . THR A 1 102 ? 2.192 -3.853 7.405 1.00 87.69 102 THR A O 1
ATOM 837 N N . LEU A 1 103 ? 3.763 -5.200 6.537 1.00 85.44 103 LEU A N 1
ATOM 838 C CA . LEU A 1 103 ? 3.325 -6.383 7.288 1.00 85.44 103 LEU A CA 1
ATOM 839 C C . LEU A 1 103 ? 3.360 -6.143 8.804 1.00 85.44 103 LEU A C 1
ATOM 841 O O . LEU A 1 103 ? 2.364 -6.406 9.471 1.00 85.44 103 LEU A O 1
ATOM 845 N N . ASP A 1 104 ? 4.437 -5.544 9.316 1.00 85.88 104 ASP A N 1
ATOM 846 C CA . ASP A 1 104 ? 4.586 -5.221 10.741 1.00 85.88 104 ASP A CA 1
ATOM 847 C C . ASP A 1 104 ? 3.500 -4.254 11.231 1.00 85.88 104 ASP A C 1
ATOM 849 O O . ASP A 1 104 ? 2.964 -4.408 12.328 1.00 85.88 104 ASP A O 1
ATOM 853 N N . GLN A 1 105 ? 3.130 -3.261 10.412 1.00 86.38 105 GLN A N 1
ATOM 854 C CA . GLN A 1 105 ? 2.032 -2.345 10.731 1.00 86.38 105 GLN A CA 1
ATOM 855 C C . GLN A 1 105 ? 0.695 -3.084 10.771 1.00 86.38 105 GLN A C 1
ATOM 857 O O . GLN A 1 105 ? -0.088 -2.880 11.695 1.00 86.38 105 GLN A O 1
ATOM 862 N N . VAL A 1 106 ? 0.436 -3.960 9.796 1.00 87.19 106 VAL A N 1
ATOM 863 C CA . VAL A 1 106 ? -0.781 -4.783 9.758 1.00 87.19 106 VAL A CA 1
ATOM 864 C C . VAL A 1 106 ? -0.861 -5.696 10.980 1.00 87.19 106 VAL A C 1
ATOM 866 O O . VAL A 1 106 ? -1.929 -5.824 11.577 1.00 87.19 106 VAL A O 1
ATOM 869 N N . GLU A 1 107 ? 0.248 -6.317 11.372 1.00 89.50 107 GLU A N 1
ATOM 870 C CA . GLU A 1 107 ? 0.321 -7.178 12.549 1.00 89.50 107 GLU A CA 1
ATOM 871 C C . GLU A 1 107 ? 0.136 -6.383 13.846 1.00 89.50 107 GLU A C 1
ATOM 873 O O . GLU A 1 107 ? -0.676 -6.764 14.687 1.00 89.50 107 GLU A O 1
ATOM 878 N N . SER A 1 108 ? 0.789 -5.226 13.970 1.00 88.88 108 SER A N 1
ATOM 879 C CA . SER A 1 108 ? 0.609 -4.312 15.102 1.00 88.88 108 SER A CA 1
ATOM 880 C C . SER A 1 108 ? -0.846 -3.857 15.241 1.00 88.88 108 SER A C 1
ATOM 882 O O . SER A 1 108 ? -1.426 -3.980 16.317 1.00 88.88 108 SER A O 1
ATOM 884 N N . MET A 1 109 ? -1.485 -3.431 14.144 1.00 88.31 109 MET A N 1
ATOM 885 C CA . MET A 1 109 ? -2.896 -3.024 14.140 1.00 88.31 109 MET A CA 1
ATOM 886 C C . MET A 1 109 ? -3.835 -4.178 14.509 1.00 88.31 109 MET A C 1
ATOM 888 O O . MET A 1 109 ? -4.815 -3.978 15.227 1.00 88.31 109 MET A O 1
ATOM 892 N N . LYS A 1 110 ? -3.551 -5.401 14.040 1.00 88.75 110 LYS A N 1
ATOM 893 C CA . LYS A 1 110 ? -4.307 -6.601 14.434 1.00 88.75 110 LYS A CA 1
ATOM 894 C C . LYS A 1 110 ? -4.167 -6.870 15.929 1.00 88.75 110 LYS A C 1
ATOM 896 O O . LYS A 1 110 ? -5.179 -7.067 16.594 1.00 88.75 110 LYS A O 1
ATOM 901 N N . ASN A 1 111 ? -2.946 -6.833 16.452 1.00 86.44 111 ASN A N 1
ATOM 902 C CA . ASN A 1 111 ? -2.661 -7.080 17.862 1.00 86.44 111 ASN A CA 1
ATOM 903 C C . ASN A 1 111 ? -3.258 -5.995 18.764 1.00 86.44 111 ASN A C 1
ATOM 905 O O . ASN A 1 111 ? -3.816 -6.307 19.810 1.00 86.44 111 ASN A O 1
ATOM 909 N N . GLU A 1 112 ? -3.212 -4.729 18.349 1.00 86.69 112 GLU A N 1
ATOM 910 C CA . GLU A 1 112 ? -3.870 -3.629 19.053 1.00 86.69 112 GLU A CA 1
ATOM 911 C C . GLU A 1 112 ? -5.387 -3.815 19.068 1.00 86.69 112 GLU A C 1
ATOM 913 O O . GLU A 1 112 ? -6.008 -3.702 20.123 1.00 86.69 112 GLU A O 1
ATOM 918 N N . LYS A 1 113 ? -5.988 -4.184 17.931 1.00 85.06 113 LYS A N 1
ATOM 919 C CA . LYS A 1 113 ? -7.420 -4.490 17.860 1.00 85.06 113 LYS A CA 1
ATOM 920 C C . LYS A 1 113 ? -7.796 -5.652 18.781 1.00 85.06 113 LYS A C 1
ATOM 922 O O . LYS A 1 113 ? -8.791 -5.548 19.491 1.00 85.06 113 LYS A O 1
ATOM 927 N N . ILE A 1 114 ? -7.005 -6.726 18.799 1.00 83.81 114 ILE A N 1
ATOM 928 C CA . ILE A 1 114 ? -7.195 -7.863 19.713 1.00 83.81 114 ILE A CA 1
ATOM 929 C C . ILE A 1 114 ? -7.096 -7.389 21.166 1.00 83.81 114 ILE A C 1
ATOM 931 O O . ILE A 1 114 ? -8.005 -7.637 21.949 1.00 83.81 114 ILE A O 1
ATOM 935 N N . ARG A 1 115 ? -6.066 -6.613 21.512 1.00 80.38 115 ARG A N 1
ATOM 936 C CA . ARG A 1 115 ? -5.880 -6.070 22.862 1.00 80.38 115 ARG A CA 1
ATOM 937 C C . ARG A 1 115 ? -7.037 -5.174 23.304 1.00 80.38 115 ARG A C 1
ATOM 939 O O . ARG A 1 115 ? -7.442 -5.233 24.460 1.00 80.38 115 ARG A O 1
ATOM 946 N N . LEU A 1 116 ? -7.561 -4.335 22.411 1.00 77.56 116 LEU A N 1
ATOM 947 C CA . LEU A 1 116 ? -8.719 -3.484 22.693 1.00 77.56 116 LEU A CA 1
ATOM 948 C C . LEU A 1 116 ? -9.985 -4.312 22.945 1.00 77.56 116 LEU A C 1
ATOM 950 O O . LEU A 1 116 ? -10.790 -3.939 23.796 1.00 77.56 116 LEU A O 1
ATOM 954 N N . LEU A 1 117 ? -10.146 -5.434 22.238 1.00 72.62 117 LEU A N 1
ATOM 955 C CA . LEU A 1 117 ? -11.245 -6.373 22.463 1.00 72.62 117 LEU A CA 1
ATOM 956 C C . LEU A 1 117 ? -11.080 -7.121 23.795 1.00 72.62 117 LEU A C 1
ATOM 958 O O . LEU A 1 117 ? -12.033 -7.210 24.564 1.00 72.62 117 LEU A O 1
ATOM 962 N N . GLU A 1 118 ? -9.876 -7.602 24.103 1.00 72.94 118 GLU A N 1
ATOM 963 C CA . GLU A 1 118 ? -9.586 -8.356 25.329 1.00 72.94 118 GLU A CA 1
ATOM 964 C C . GLU A 1 118 ? -9.636 -7.477 26.590 1.00 72.94 118 GLU A C 1
ATOM 966 O O . GLU A 1 118 ? -10.185 -7.890 27.609 1.00 72.94 118 GLU A O 1
ATOM 971 N N . GLY A 1 119 ? -9.141 -6.237 26.523 1.00 63.25 119 GLY A N 1
ATOM 972 C CA . GLY A 1 119 ? -9.141 -5.290 27.644 1.00 63.25 119 GLY A CA 1
ATOM 973 C C . GLY A 1 119 ? -10.509 -4.685 27.990 1.00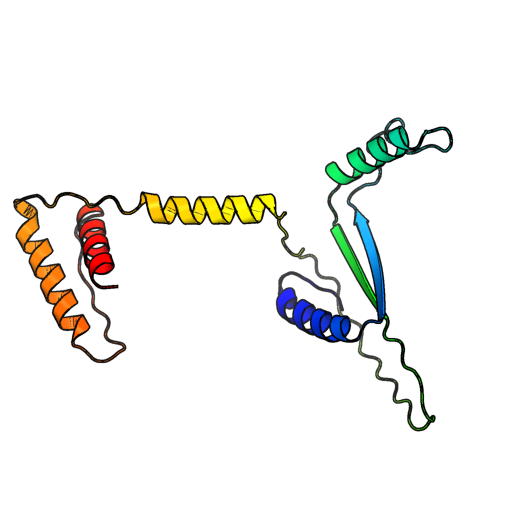 63.25 119 GLY A C 1
ATOM 974 O O . GLY A 1 119 ? -10.617 -3.959 28.974 1.00 63.25 119 GLY A O 1
ATOM 975 N N . CYS A 1 120 ? -11.555 -4.953 27.201 1.00 56.28 120 CYS A N 1
ATOM 976 C CA . CYS A 1 120 ? -12.917 -4.469 27.463 1.00 56.28 120 CYS A CA 1
ATOM 977 C C . CYS A 1 120 ? -13.796 -5.456 28.251 1.00 56.28 120 CYS A C 1
ATOM 979 O O . CYS A 1 120 ? -14.928 -5.103 28.583 1.00 56.28 120 CYS A O 1
ATOM 981 N N . ASN A 1 121 ? -13.300 -6.656 28.569 1.00 59.91 121 ASN A N 1
ATOM 982 C CA . ASN A 1 121 ? -14.105 -7.724 29.175 1.00 59.91 121 ASN A CA 1
ATOM 983 C C . ASN A 1 121 ? -14.078 -7.781 30.711 1.00 59.91 121 ASN A C 1
ATOM 985 O O . ASN A 1 121 ? -14.631 -8.718 31.291 1.00 59.91 121 ASN A O 1
ATOM 989 N N . ASP A 1 122 ? -13.502 -6.786 31.390 1.00 69.44 122 ASP A N 1
ATOM 990 C CA . ASP A 1 122 ? -13.611 -6.700 32.847 1.00 69.44 122 ASP A CA 1
ATOM 991 C C . ASP A 1 122 ? -15.078 -6.478 33.242 1.00 69.44 122 ASP A C 1
ATOM 993 O O . ASP A 1 122 ? -15.641 -5.393 33.033 1.00 69.44 122 ASP A O 1
ATOM 997 N N . LYS A 1 123 ? -15.696 -7.529 33.802 1.00 74.81 123 LYS A N 1
ATOM 998 C CA . LYS A 1 123 ? -17.053 -7.478 34.352 1.00 74.81 123 LYS A CA 1
ATOM 999 C C . LYS A 1 123 ? -17.081 -6.460 35.483 1.00 74.81 123 LYS A C 1
ATOM 1001 O O . LYS A 1 123 ? -16.294 -6.540 36.423 1.00 74.81 123 LYS A O 1
ATOM 10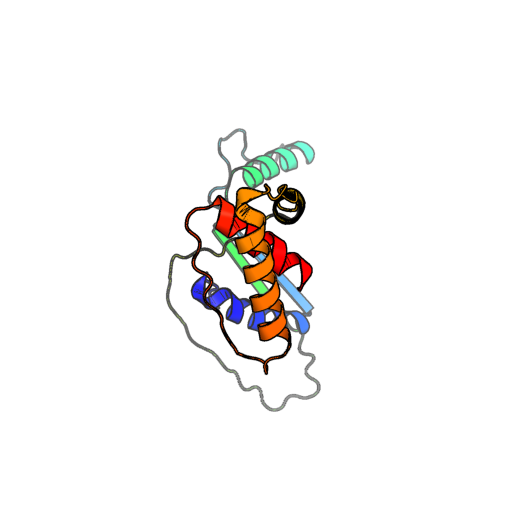06 N N . ILE A 1 124 ? -18.003 -5.515 35.398 1.00 81.19 124 ILE A N 1
ATOM 1007 C CA . ILE A 1 124 ? -18.253 -4.581 36.484 1.00 81.19 124 ILE A CA 1
ATOM 1008 C C . ILE A 1 124 ? -19.150 -5.273 37.507 1.00 81.19 124 ILE A C 1
ATOM 1010 O O . ILE A 1 124 ? -20.132 -5.927 37.143 1.00 81.19 124 ILE A O 1
ATOM 1014 N N . GLU A 1 125 ? -18.818 -5.113 38.786 1.00 80.75 125 GLU A N 1
ATOM 1015 C CA . GLU A 1 125 ? -19.693 -5.523 39.878 1.00 80.75 125 GLU A CA 1
ATOM 1016 C C . GLU A 1 125 ? -20.978 -4.685 39.868 1.00 80.75 125 GLU A C 1
ATOM 1018 O O . GLU A 1 125 ? -20.962 -3.450 39.820 1.00 80.75 125 GLU A O 1
ATOM 1023 N N . VAL A 1 126 ? -22.112 -5.378 39.898 1.00 83.44 126 VAL A N 1
ATOM 1024 C CA . VAL A 1 126 ? -23.432 -4.758 40.000 1.00 83.44 126 VAL A CA 1
ATOM 1025 C C . VAL A 1 126 ? -23.685 -4.479 41.474 1.00 83.44 126 VAL A C 1
ATOM 1027 O O . VAL A 1 126 ? -23.706 -5.412 42.278 1.00 83.44 126 VAL A O 1
ATOM 1030 N N . SER A 1 127 ? -23.859 -3.212 41.852 1.00 84.69 127 SER A N 1
ATOM 1031 C CA . SER A 1 127 ? -24.215 -2.902 43.238 1.00 84.69 127 SER A CA 1
ATOM 1032 C C . SER A 1 127 ? -25.686 -3.241 43.502 1.00 84.69 127 SER A C 1
ATOM 1034 O O . SER A 1 127 ? -26.500 -3.302 42.577 1.00 84.69 127 SER A O 1
ATOM 1036 N N . HIS A 1 128 ? -26.044 -3.427 44.773 1.00 83.69 128 HIS A N 1
ATOM 1037 C CA . HIS A 1 128 ? -27.413 -3.763 45.177 1.00 83.69 128 HIS A CA 1
ATOM 1038 C C . HIS A 1 128 ? -28.466 -2.771 44.668 1.00 83.69 128 HIS A C 1
ATOM 1040 O O . HIS A 1 128 ? -29.576 -3.173 44.343 1.00 83.69 128 HIS A O 1
ATOM 1046 N N . GLU A 1 129 ? -28.119 -1.491 44.532 1.00 84.44 129 GLU A N 1
ATOM 1047 C CA . GLU A 1 129 ? -29.048 -0.459 44.055 1.00 84.44 129 GLU A CA 1
ATOM 1048 C C . GLU A 1 129 ? -29.397 -0.590 42.565 1.00 84.44 129 GLU A C 1
ATOM 1050 O O . GLU A 1 129 ? -30.396 -0.030 42.123 1.00 84.44 129 GLU A O 1
ATOM 1055 N N . GLN A 1 130 ? -28.580 -1.291 41.770 1.00 86.81 130 GLN A N 1
ATOM 1056 C CA . GLN A 1 130 ? -28.808 -1.460 40.329 1.00 86.81 130 GLN A CA 1
ATOM 1057 C C . GLN A 1 130 ? -29.176 -2.896 39.939 1.00 86.81 130 GLN A C 1
ATOM 1059 O O . GLN A 1 130 ? -29.309 -3.175 38.747 1.00 86.81 130 GLN A O 1
ATOM 1064 N N . GLN A 1 131 ? -29.367 -3.792 40.916 1.00 85.88 131 GLN A N 1
ATOM 1065 C CA . GLN A 1 131 ? -29.792 -5.172 40.661 1.00 85.88 131 GLN A CA 1
ATOM 1066 C C . GLN A 1 131 ? -31.130 -5.238 39.924 1.00 85.88 131 GLN A C 1
ATOM 1068 O O . GLN A 1 131 ? -31.246 -6.019 38.985 1.00 85.88 131 GLN A O 1
ATOM 1073 N N . ASP A 1 132 ? -32.087 -4.379 40.281 1.00 90.19 132 ASP A N 1
ATOM 1074 C CA . ASP A 1 132 ? -33.406 -4.351 39.640 1.00 90.19 132 ASP A CA 1
ATOM 1075 C C . ASP A 1 132 ? -33.285 -4.050 38.138 1.00 90.19 132 ASP A C 1
ATOM 1077 O O . ASP A 1 132 ? -33.744 -4.823 37.302 1.00 90.19 132 ASP A O 1
ATOM 1081 N N . PHE A 1 133 ? -32.550 -2.991 37.775 1.00 91.25 133 PHE A N 1
ATOM 1082 C CA . PHE A 1 133 ? -32.295 -2.649 36.369 1.00 91.25 133 PHE A CA 1
ATOM 1083 C C . PHE A 1 133 ? -31.566 -3.772 35.617 1.00 91.25 133 PHE A C 1
ATOM 1085 O O . PHE A 1 133 ? -31.812 -4.009 34.431 1.00 91.25 133 PHE A O 1
ATOM 1092 N N . PHE A 1 134 ? -30.626 -4.434 36.290 1.00 86.81 134 PHE A N 1
ATOM 1093 C CA . PHE A 1 134 ? -29.825 -5.497 35.703 1.00 86.81 134 PHE A CA 1
ATOM 1094 C C . PHE A 1 134 ? -30.667 -6.741 35.391 1.00 86.81 134 PHE A C 1
ATOM 1096 O O . PHE A 1 134 ? -30.582 -7.263 34.280 1.00 86.81 134 PHE A O 1
ATOM 1103 N N . GLU A 1 135 ? -31.517 -7.180 36.323 1.00 88.38 135 GLU A N 1
ATOM 1104 C CA . GLU A 1 135 ? -32.436 -8.301 36.096 1.00 88.38 135 GLU A CA 1
ATOM 1105 C C . GLU A 1 135 ? -33.534 -7.943 35.080 1.00 88.38 135 GLU A C 1
ATOM 1107 O O . GLU A 1 135 ? -33.841 -8.758 34.212 1.00 88.38 135 GLU A O 1
ATOM 1112 N N . ASP A 1 136 ? -34.058 -6.712 35.087 1.00 89.88 136 ASP A N 1
ATOM 1113 C CA . ASP A 1 136 ? -35.020 -6.248 34.074 1.00 89.88 136 ASP A CA 1
ATOM 1114 C C . ASP A 1 136 ? -34.423 -6.289 32.658 1.00 89.88 136 ASP A C 1
ATOM 1116 O O . ASP A 1 136 ? -35.036 -6.794 31.711 1.00 89.88 136 ASP A O 1
ATOM 1120 N N . THR A 1 137 ? -33.184 -5.808 32.513 1.00 89.12 137 THR A N 1
ATOM 1121 C CA . THR A 1 137 ? -32.426 -5.862 31.253 1.00 89.12 137 THR A CA 1
ATOM 1122 C C . THR A 1 137 ? -32.245 -7.305 30.790 1.00 89.12 137 THR A C 1
ATOM 1124 O O . THR A 1 137 ? -32.456 -7.619 29.618 1.00 89.12 137 THR A O 1
ATOM 1127 N N . LYS A 1 138 ? -31.875 -8.194 31.712 1.00 88.25 138 LYS A N 1
ATOM 1128 C CA . LYS A 1 138 ? -31.659 -9.613 31.439 1.00 88.25 138 LYS A CA 1
ATOM 1129 C C . LYS A 1 138 ? -32.937 -10.303 30.967 1.00 88.25 138 LYS A C 1
ATOM 1131 O O . LYS A 1 138 ? -32.895 -11.016 29.970 1.00 88.25 138 LYS A O 1
ATOM 1136 N N . ASN A 1 139 ? -34.066 -10.049 31.626 1.00 88.31 139 ASN A N 1
ATOM 1137 C CA . ASN A 1 139 ? -35.367 -10.583 31.222 1.00 88.31 139 ASN A CA 1
ATOM 1138 C C . ASN A 1 139 ? -35.766 -10.091 29.825 1.00 88.31 139 ASN A C 1
ATOM 1140 O O . ASN A 1 139 ? -36.151 -10.897 28.983 1.00 88.31 139 ASN A O 1
ATOM 1144 N N . THR A 1 140 ? -35.565 -8.800 29.544 1.00 87.56 140 THR A N 1
ATOM 1145 C CA . THR A 1 140 ? -35.843 -8.204 28.225 1.00 87.56 140 THR A CA 1
ATOM 1146 C C . THR A 1 140 ? -35.007 -8.860 27.116 1.00 87.56 140 THR A C 1
ATOM 1148 O O . THR A 1 140 ? -35.508 -9.135 26.026 1.00 87.56 140 THR A O 1
ATOM 1151 N N . LEU A 1 141 ? -33.724 -9.144 27.377 1.00 87.56 141 LEU A N 1
ATOM 1152 C CA . LEU A 1 141 ? -32.854 -9.849 26.426 1.00 87.56 141 LEU A CA 1
ATOM 1153 C C . LEU A 1 141 ? -33.289 -11.306 26.215 1.00 87.56 141 LEU A C 1
ATOM 1155 O O . LEU A 1 141 ? -33.224 -11.812 25.095 1.00 87.56 141 LEU A O 1
ATOM 1159 N N . LEU A 1 142 ? -33.764 -11.968 27.270 1.00 85.75 142 LEU A N 1
ATOM 1160 C CA . LEU A 1 142 ? -34.271 -13.339 27.209 1.00 85.75 142 LEU A CA 1
ATOM 1161 C C . LEU A 1 142 ? -35.562 -13.432 26.387 1.00 85.75 142 LEU A C 1
ATOM 1163 O O . LEU A 1 142 ? -35.727 -14.364 25.602 1.00 85.75 142 LEU A O 1
ATOM 1167 N N . GLU A 1 143 ? -36.458 -12.455 26.528 1.00 85.06 143 GLU A N 1
ATOM 1168 C CA . GLU A 1 143 ? -37.654 -12.324 25.691 1.00 85.06 143 GLU A CA 1
ATOM 1169 C C . GLU A 1 143 ? -37.271 -12.132 24.221 1.00 85.06 143 GLU A C 1
ATOM 1171 O O . GLU A 1 143 ? -37.749 -12.877 23.366 1.00 85.06 143 GLU A O 1
ATOM 1176 N N . LEU A 1 144 ? -36.324 -11.231 23.936 1.00 84.44 144 LEU A N 1
ATOM 1177 C CA . LEU A 1 144 ? -35.838 -10.994 22.576 1.00 84.44 144 LEU A CA 1
ATOM 1178 C C . LEU A 1 144 ? -35.197 -12.238 21.948 1.00 84.44 144 LEU A C 1
ATOM 1180 O O . LEU A 1 144 ? -35.372 -12.486 20.758 1.00 84.44 144 LEU A O 1
ATOM 1184 N N . SER A 1 145 ? -34.477 -13.046 22.732 1.00 80.94 145 SER A N 1
ATOM 1185 C CA . SER A 1 145 ? -33.870 -14.284 22.229 1.00 80.94 145 SER A CA 1
ATOM 1186 C C . SER A 1 145 ? -34.904 -15.322 21.775 1.00 80.94 145 SER A C 1
ATOM 1188 O O . SER A 1 145 ? -34.551 -16.233 21.026 1.00 80.94 145 SER A O 1
ATOM 1190 N N . ASN A 1 146 ? -36.151 -15.216 22.240 1.00 81.81 146 ASN A N 1
ATOM 1191 C CA . ASN A 1 146 ? -37.248 -16.099 21.852 1.00 81.81 146 ASN A CA 1
ATOM 1192 C C . ASN A 1 146 ? -38.079 -15.547 20.676 1.00 81.81 146 ASN A C 1
ATOM 1194 O O . ASN A 1 146 ? -38.983 -16.234 20.194 1.00 81.81 146 ASN A O 1
ATOM 1198 N N . GLU A 1 147 ? -37.788 -14.334 20.198 1.00 80.25 147 GLU A N 1
ATOM 1199 C CA . GLU A 1 147 ? -38.472 -13.711 19.065 1.00 80.25 147 GLU A CA 1
ATOM 1200 C C . GLU A 1 147 ? -37.838 -14.071 17.701 1.00 80.25 147 GLU A C 1
ATOM 1202 O O . GLU A 1 147 ? -36.661 -14.429 17.617 1.00 80.25 147 GLU A O 1
ATOM 1207 N N . PRO A 1 148 ? -38.604 -13.995 16.592 1.00 75.50 148 PRO A N 1
ATOM 1208 C CA . PRO A 1 148 ? -38.081 -14.243 15.249 1.00 75.50 148 PRO A CA 1
ATOM 1209 C C . PRO A 1 148 ? -36.985 -13.242 14.834 1.00 75.50 148 PRO A C 1
ATOM 1211 O O . PRO A 1 148 ? -36.991 -12.074 15.218 1.00 75.50 148 PRO A O 1
ATOM 1214 N N . HIS A 1 149 ? -36.053 -13.699 13.988 1.00 73.69 149 HIS A N 1
ATOM 1215 C CA . HIS A 1 149 ? -34.918 -12.901 13.511 1.00 73.69 149 HIS A CA 1
ATOM 1216 C C . HIS A 1 149 ? -35.349 -11.543 12.925 1.00 73.69 149 HIS A C 1
ATOM 1218 O O . HIS A 1 149 ? -36.049 -11.494 11.913 1.00 73.69 149 HIS A O 1
ATOM 1224 N N . GLY A 1 150 ? -34.866 -10.450 13.528 1.00 73.31 150 GLY A N 1
ATOM 1225 C CA . GLY A 1 150 ? -35.056 -9.076 13.045 1.00 73.31 150 GLY A CA 1
ATOM 1226 C C . GLY A 1 150 ? -35.665 -8.101 14.058 1.00 73.31 150 GLY A C 1
ATOM 1227 O O . GLY A 1 150 ? -35.647 -6.895 13.807 1.00 73.31 150 GLY A O 1
ATOM 1228 N N . SER A 1 151 ? -36.171 -8.580 15.198 1.00 80.44 151 SER A N 1
ATOM 1229 C CA . SER A 1 151 ? -36.675 -7.716 16.271 1.00 80.44 151 SER A CA 1
ATOM 1230 C C . SER A 1 151 ? -35.571 -6.824 16.851 1.00 80.44 151 SER A C 1
ATOM 1232 O O . SER A 1 151 ? -34.438 -7.255 17.059 1.00 80.44 151 SER A O 1
ATOM 1234 N N . THR A 1 152 ? -35.892 -5.554 17.109 1.00 84.75 152 THR A N 1
ATOM 1235 C CA . THR A 1 152 ? -34.976 -4.576 17.716 1.00 84.75 152 THR A CA 1
ATOM 1236 C C . THR A 1 152 ? -35.583 -4.065 19.016 1.00 84.75 152 THR A C 1
ATOM 1238 O O . THR A 1 152 ? -36.750 -3.679 19.030 1.00 84.75 152 THR A O 1
ATOM 1241 N N . ILE A 1 153 ? -34.792 -4.015 20.090 1.00 86.31 153 ILE A N 1
ATOM 1242 C CA . ILE A 1 153 ? -35.205 -3.461 21.387 1.00 86.31 153 ILE A CA 1
ATOM 1243 C C . ILE A 1 153 ? -34.465 -2.157 21.677 1.00 86.31 153 ILE A C 1
ATOM 1245 O O . ILE A 1 153 ? -33.328 -1.957 21.247 1.00 86.31 153 ILE A O 1
ATOM 1249 N N . SER A 1 154 ? -35.104 -1.270 22.435 1.00 89.25 154 SER A N 1
ATOM 1250 C CA . SER A 1 154 ? -34.493 -0.038 22.925 1.00 89.25 154 SER A CA 1
ATOM 1251 C C . SER A 1 154 ? -34.496 -0.055 24.447 1.00 89.25 154 SER A C 1
ATOM 1253 O O . SER A 1 154 ? -35.561 -0.064 25.060 1.00 89.25 154 SER A O 1
ATOM 1255 N N . ILE A 1 155 ? -33.307 -0.074 25.053 1.00 89.50 155 ILE A N 1
ATOM 1256 C CA . ILE A 1 155 ? -33.139 -0.053 26.509 1.00 89.50 155 ILE A CA 1
ATOM 1257 C C . ILE A 1 155 ? -32.642 1.344 26.909 1.00 89.50 155 ILE A C 1
ATOM 1259 O O . ILE A 1 155 ? -31.526 1.719 26.533 1.00 89.50 155 ILE A O 1
ATOM 1263 N N . PRO A 1 156 ? -33.437 2.147 27.637 1.00 89.00 156 PRO A N 1
ATOM 1264 C CA . PRO A 1 156 ? -33.013 3.468 28.077 1.00 89.00 156 PRO A CA 1
ATOM 1265 C C . PRO A 1 156 ? -31.960 3.351 29.183 1.00 89.00 156 PRO A C 1
ATOM 1267 O O . PRO A 1 156 ? -32.181 2.723 30.214 1.00 89.00 156 PRO A O 1
ATOM 1270 N N . THR A 1 157 ? -30.810 3.995 28.991 1.00 91.62 157 THR A N 1
ATOM 1271 C CA . THR A 1 157 ? -29.711 3.991 29.967 1.00 91.62 157 THR A CA 1
ATOM 1272 C C . THR A 1 157 ? -29.486 5.404 30.513 1.00 91.62 157 THR A C 1
ATOM 1274 O O . THR A 1 157 ? -29.153 6.291 29.722 1.00 91.62 157 THR A O 1
ATOM 1277 N N . PRO A 1 158 ? -29.604 5.640 31.834 1.00 87.38 158 PRO A N 1
ATOM 1278 C CA . PRO A 1 158 ? -29.444 6.973 32.428 1.00 87.38 158 PRO A CA 1
ATOM 1279 C C . PRO A 1 158 ? -28.051 7.587 32.248 1.00 87.38 158 PRO A C 1
ATOM 1281 O O . PRO A 1 158 ? -27.902 8.805 32.200 1.00 87.38 158 PRO A O 1
ATOM 1284 N N . ASN A 1 159 ? -27.012 6.752 32.194 1.00 90.06 159 ASN A N 1
ATOM 1285 C CA . ASN A 1 159 ? -25.623 7.180 32.069 1.00 90.06 159 ASN A CA 1
ATOM 1286 C C . ASN A 1 159 ? -24.752 6.063 31.458 1.00 90.06 159 ASN A C 1
ATOM 1288 O O . ASN A 1 159 ? -25.233 4.974 31.127 1.00 90.06 159 ASN A O 1
ATOM 1292 N N . SER A 1 160 ? -23.451 6.332 31.322 1.00 86.62 160 SER A N 1
ATOM 1293 C CA . SER A 1 160 ? -22.473 5.397 30.755 1.00 86.62 160 SER A CA 1
ATOM 1294 C C . SER A 1 160 ? -22.276 4.114 31.573 1.00 86.62 160 SER A C 1
ATOM 1296 O O . SER A 1 160 ? -21.946 3.088 30.981 1.00 86.62 160 SER A O 1
ATOM 1298 N N . TYR A 1 161 ? -22.508 4.136 32.891 1.00 88.00 161 TYR A N 1
ATOM 1299 C CA . TYR A 1 161 ? -22.428 2.947 33.748 1.00 88.00 161 TYR A CA 1
ATOM 1300 C C . TYR A 1 161 ? -23.527 1.938 33.389 1.00 88.00 161 TYR A C 1
ATOM 1302 O O . TYR A 1 161 ? -23.215 0.798 33.053 1.00 88.00 161 TYR A O 1
ATOM 1310 N N . PHE A 1 162 ? -24.791 2.370 33.331 1.00 88.88 162 PHE A N 1
ATOM 1311 C CA . PHE A 1 162 ? -25.908 1.501 32.930 1.00 88.88 162 PHE A CA 1
ATOM 1312 C C . PHE A 1 162 ? -25.760 0.993 31.497 1.00 88.88 162 PHE A C 1
ATOM 1314 O O . PHE A 1 162 ? -26.018 -0.174 31.223 1.00 88.88 162 PHE A O 1
ATOM 1321 N N . LYS A 1 163 ? -25.262 1.840 30.586 1.00 88.75 163 LYS A N 1
ATOM 1322 C CA . LYS A 1 163 ? -24.936 1.409 29.223 1.00 88.75 163 LYS A CA 1
ATOM 1323 C C . LYS A 1 163 ? -23.913 0.273 29.221 1.00 88.75 163 LYS A C 1
ATOM 1325 O O . LYS A 1 163 ? -24.079 -0.697 28.487 1.00 88.75 163 LYS A O 1
ATOM 1330 N N . ARG A 1 164 ? -22.878 0.364 30.058 1.00 86.62 164 ARG A N 1
ATOM 1331 C CA . ARG A 1 164 ? -21.858 -0.682 30.173 1.00 86.62 164 ARG A CA 1
ATOM 1332 C C . ARG A 1 164 ? -22.414 -1.969 30.796 1.00 86.62 164 ARG A C 1
ATOM 1334 O O . ARG A 1 164 ? -22.046 -3.036 30.322 1.00 86.62 164 ARG A O 1
ATOM 1341 N N . LEU A 1 165 ? -23.343 -1.883 31.754 1.00 87.56 165 LEU A N 1
ATOM 1342 C CA . LEU A 1 165 ? -24.062 -3.051 32.288 1.00 87.56 165 LEU A CA 1
ATOM 1343 C C . LEU A 1 165 ? -24.901 -3.764 31.219 1.00 87.56 165 LEU A C 1
ATOM 1345 O O . LEU A 1 165 ? -24.851 -4.987 31.126 1.00 87.56 165 LEU A O 1
ATOM 1349 N N . VAL A 1 166 ? -25.618 -3.008 30.379 1.00 89.12 166 VAL A N 1
ATOM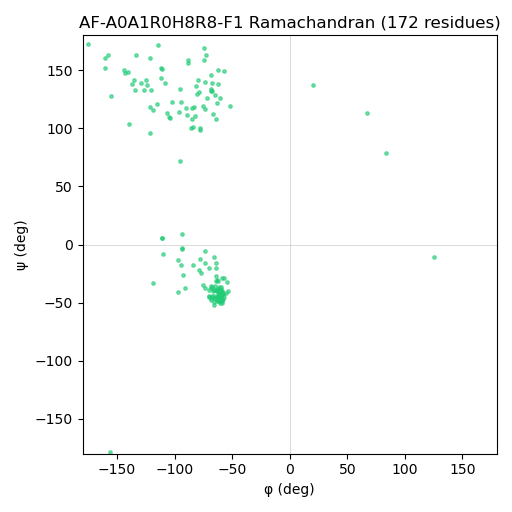 1350 C CA . VAL A 1 166 ? -26.372 -3.578 29.250 1.00 89.12 166 VAL A CA 1
ATOM 1351 C C . VAL A 1 166 ? -25.426 -4.292 28.284 1.00 89.12 166 VAL A C 1
ATOM 1353 O O . VAL A 1 166 ? -25.672 -5.442 27.941 1.00 89.12 166 VAL A O 1
ATOM 1356 N N . HIS A 1 167 ? -24.314 -3.660 27.887 1.00 87.06 167 HIS A N 1
ATOM 1357 C CA . HIS A 1 167 ? -23.312 -4.305 27.026 1.00 87.06 167 HIS A CA 1
ATOM 1358 C C . HIS A 1 167 ? -22.722 -5.572 27.659 1.00 87.06 167 HIS A C 1
ATOM 1360 O O . HIS A 1 167 ? -22.556 -6.573 26.969 1.00 87.06 167 HIS A O 1
ATOM 1366 N N . GLN A 1 168 ? -22.442 -5.544 28.965 1.00 86.62 168 GLN A N 1
ATOM 1367 C CA . GLN A 1 168 ? -21.960 -6.710 29.703 1.00 86.62 168 GLN A CA 1
ATOM 1368 C C . GLN A 1 168 ? -22.968 -7.862 29.664 1.00 86.62 168 GLN A C 1
ATOM 1370 O O . GLN A 1 168 ? -22.552 -9.000 29.488 1.00 86.62 168 GLN A O 1
ATOM 1375 N N . GLN A 1 169 ? -24.268 -7.583 29.797 1.00 85.88 169 GLN A N 1
ATOM 1376 C CA . GLN A 1 169 ? -25.306 -8.607 29.675 1.00 85.88 169 GLN A CA 1
ATOM 1377 C C . GLN A 1 169 ? -25.458 -9.114 28.245 1.00 85.88 169 GLN A C 1
ATOM 1379 O O . GLN A 1 169 ? -25.463 -10.319 28.047 1.00 85.88 169 GLN A O 1
ATOM 1384 N N . VAL A 1 170 ? -25.496 -8.237 27.238 1.00 86.12 170 VAL A N 1
ATOM 1385 C CA . VAL A 1 170 ? -25.574 -8.653 25.825 1.00 86.12 170 VAL A CA 1
ATOM 1386 C C . VAL A 1 170 ? -24.426 -9.600 25.458 1.00 86.12 170 VAL A C 1
ATOM 1388 O O . VAL A 1 170 ? -24.668 -10.612 24.811 1.00 86.12 170 VAL A O 1
ATOM 1391 N N . ASN A 1 171 ? -23.205 -9.327 25.929 1.00 81.56 171 ASN A N 1
ATOM 1392 C CA . ASN A 1 171 ? -22.045 -10.195 25.703 1.00 81.56 171 ASN A CA 1
ATOM 1393 C C . ASN A 1 171 ? -22.161 -11.595 26.343 1.00 81.56 171 ASN A C 1
ATOM 1395 O O . ASN A 1 171 ? -21.375 -12.466 25.996 1.00 81.56 171 ASN A O 1
ATOM 1399 N N . GLU A 1 172 ? -23.077 -11.829 27.291 1.00 77.88 172 GLU A N 1
ATOM 1400 C CA . GLU A 1 172 ? -23.326 -13.170 27.849 1.00 77.88 172 GLU A CA 1
ATOM 1401 C C . GLU A 1 172 ? -24.290 -14.005 26.986 1.00 77.88 172 GLU A C 1
ATOM 1403 O O . GLU A 1 172 ? -24.325 -15.226 27.137 1.00 77.88 172 GLU A O 1
ATOM 1408 N N . TYR A 1 173 ? -25.052 -13.370 26.086 1.00 70.88 173 TYR A N 1
ATOM 1409 C CA . TYR A 1 173 ? -26.063 -14.017 25.236 1.00 70.88 173 TYR A CA 1
ATOM 1410 C C . TYR A 1 173 ? -25.683 -14.092 23.744 1.00 70.88 173 TYR A C 1
ATOM 1412 O O . TYR A 1 173 ? -26.404 -14.733 22.979 1.00 70.88 173 TYR A O 1
ATOM 1420 N N . VAL A 1 174 ? -24.587 -13.444 23.327 1.00 59.81 174 VAL A N 1
ATOM 1421 C CA . VAL A 1 174 ? -24.022 -13.473 21.959 1.00 59.81 174 VAL A CA 1
ATOM 1422 C C . VAL A 1 174 ? -22.795 -14.372 21.923 1.00 59.81 174 VAL A C 1
ATOM 1424 O O . VAL A 1 174 ? -22.701 -15.187 20.978 1.00 59.81 174 VAL A O 1
#

InterPro domains:
  IPR006941 Ribonuclease CAF1 [PF04857] (4-75)
  IPR012337 Ribonuclease H-like superfamily [SSF53098] (1-74)
  IPR036397 Ribonuclease H superfamily [G3DSA:3.30.420.10] (1-146)
  IPR051181 CAF1 family poly(A)-specific ribonucleases [PTHR15092] (1-74)

Secondary structure (DSSP, 8-state):
----TTTHHHHHHHHHHHHTT-SEEEEEEEES-S-SSTTTS--TT--HHHHHHHHHHHHHHSPEEEEEEEEE-----SS-----------------PPP---HHHHHHHHHHHHHHHHTT--PPPPPGGGHHHHHHHHHHHHHHHTSPTT-------SSHHHHHHHHHHHHHH-